Protein AF-A0A812PTA5-F1 (afdb_monomer_lite)

Radius of gyration: 18.95 Å; chains: 1; bounding box: 45×40×44 Å

Sequence (100 aa):
MRIEKCRTGWNADRARWLRVPEAEVTQEPSDFEEDGCLLEVIRSSRSHPNEGKDLSDMSEDEREQLEDCLDSTEKPYPQPKRPVTLTQAVKCAEELWEDA

Foldseek 3Di:
DVVVVVVVVVLVVVCVVLVHDSVLSPDDDPDPVDPHCNVVRSCVSVPPPPDPPPCVPDDPVRVVVVVVVCVVVVPPDPDPPDDDDPVRVVVVVVVVVVVD

Secondary structure (DSSP, 8-state):
-HHHHHHHHHHHHHHHHHTS-HH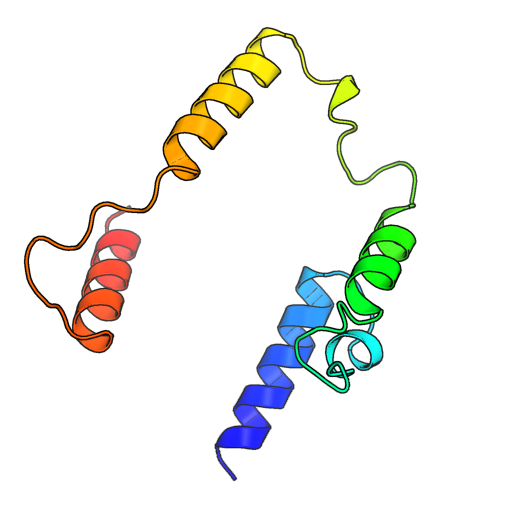HHT---SSSS---SHHHHHHHHT-STTSS--GGGS-HHHHHHHHHHHHHHSSPPPPPSS---HHHHHHHHHHHHHT-

pLDDT: mean 77.58, std 12.98, range [45.12, 92.81]

Structure (mmCIF, N/CA/C/O backbone):
data_AF-A0A812PTA5-F1
#
_entry.id   AF-A0A812PTA5-F1
#
loop_
_atom_site.group_PDB
_atom_site.id
_atom_site.type_symbol
_atom_site.label_atom_id
_atom_site.label_alt_id
_atom_site.label_comp_id
_atom_site.label_asym_id
_atom_site.label_entity_id
_atom_site.label_seq_id
_atom_site.pdbx_PDB_ins_code
_atom_site.Cartn_x
_atom_site.Cartn_y
_atom_site.Cartn_z
_atom_site.occupancy
_atom_site.B_iso_or_equiv
_atom_site.auth_seq_id
_atom_site.auth_comp_id
_atom_site.auth_asym_id
_atom_site.auth_atom_id
_atom_site.pdbx_PDB_model_num
ATOM 1 N N . MET A 1 1 ? -13.998 -0.804 -25.429 1.00 45.12 1 MET A N 1
ATOM 2 C CA . MET A 1 1 ? -12.805 0.031 -25.708 1.00 45.12 1 MET A CA 1
ATOM 3 C C . MET A 1 1 ? -12.248 0.817 -24.508 1.00 45.12 1 MET A C 1
ATOM 5 O O . MET A 1 1 ? -11.078 1.162 -24.556 1.00 45.12 1 MET A O 1
ATOM 9 N N . ARG A 1 2 ? -13.008 1.116 -23.433 1.00 46.56 2 ARG A N 1
ATOM 10 C CA . ARG A 1 2 ? -12.454 1.793 -22.230 1.00 46.56 2 ARG A CA 1
ATOM 11 C C . ARG A 1 2 ? -11.625 0.884 -21.306 1.00 46.56 2 ARG A C 1
ATOM 13 O O . ARG A 1 2 ? -10.700 1.373 -20.678 1.00 46.56 2 ARG A O 1
ATOM 20 N N . ILE A 1 3 ? -11.934 -0.413 -21.254 1.00 51.56 3 ILE A N 1
ATOM 21 C CA . ILE A 1 3 ? -11.337 -1.359 -20.293 1.00 51.56 3 ILE A CA 1
ATOM 22 C C . ILE A 1 3 ? -9.869 -1.680 -20.639 1.00 51.56 3 ILE A C 1
ATOM 24 O O . ILE A 1 3 ? -9.021 -1.679 -19.753 1.00 51.56 3 ILE A O 1
ATOM 28 N N . GLU A 1 4 ? -9.532 -1.848 -21.922 1.00 49.75 4 GLU A N 1
ATOM 29 C CA . GLU A 1 4 ? -8.148 -2.134 -22.347 1.00 49.75 4 GLU A CA 1
ATOM 30 C C . GLU A 1 4 ? -7.174 -0.985 -22.088 1.00 49.75 4 GLU A C 1
ATOM 32 O O . GLU A 1 4 ? -6.048 -1.244 -21.680 1.00 49.75 4 GLU A O 1
ATOM 37 N N . LYS A 1 5 ? -7.605 0.277 -22.235 1.00 52.88 5 LYS A N 1
ATOM 38 C CA . LYS A 1 5 ? -6.756 1.444 -21.928 1.00 52.88 5 LYS A CA 1
ATOM 39 C C . LYS A 1 5 ? -6.388 1.534 -20.445 1.00 52.88 5 LYS A C 1
ATOM 41 O O . LYS A 1 5 ? -5.264 1.909 -20.123 1.00 52.88 5 LYS A O 1
ATOM 46 N N . CYS A 1 6 ? -7.318 1.193 -19.549 1.00 59.28 6 CYS A N 1
ATOM 47 C CA . CYS A 1 6 ? -7.034 1.128 -18.114 1.00 59.28 6 CYS A CA 1
ATOM 48 C C . CYS A 1 6 ? -6.075 -0.025 -17.792 1.00 59.28 6 CYS A C 1
ATOM 50 O O . CYS A 1 6 ? -5.180 0.147 -16.970 1.00 59.28 6 CYS A O 1
ATOM 52 N N . ARG A 1 7 ? -6.211 -1.167 -18.484 1.00 62.47 7 ARG A N 1
ATOM 53 C CA . ARG A 1 7 ? -5.349 -2.339 -18.280 1.00 62.47 7 ARG A CA 1
ATOM 54 C C . ARG A 1 7 ? -3.903 -2.094 -18.724 1.00 62.47 7 ARG A C 1
ATOM 56 O O . ARG A 1 7 ? -2.990 -2.481 -18.009 1.00 62.47 7 ARG A O 1
ATOM 63 N N . THR A 1 8 ? -3.682 -1.403 -19.845 1.00 71.69 8 THR A N 1
ATOM 64 C CA . THR A 1 8 ? -2.322 -1.071 -20.318 1.00 71.69 8 THR A CA 1
ATOM 65 C C . THR A 1 8 ? -1.611 -0.063 -19.416 1.00 71.69 8 THR A C 1
ATOM 67 O O . THR A 1 8 ? -0.429 -0.222 -19.144 1.00 71.69 8 THR A O 1
ATOM 70 N N . GLY A 1 9 ? -2.323 0.955 -18.911 1.00 81.44 9 GLY A N 1
ATOM 71 C CA . GLY A 1 9 ? -1.738 1.911 -17.959 1.00 81.44 9 GLY A CA 1
ATOM 72 C C . GLY A 1 9 ? -1.358 1.240 -16.638 1.00 81.44 9 GLY A C 1
ATOM 73 O O . GLY A 1 9 ? -0.236 1.388 -16.165 1.00 81.44 9 GLY A O 1
ATOM 74 N N . TRP A 1 10 ? -2.265 0.414 -16.110 1.00 84.25 10 TRP A N 1
ATOM 75 C CA . TRP A 1 10 ? -2.022 -0.383 -14.910 1.00 84.25 10 TRP A CA 1
ATOM 76 C C . TRP A 1 10 ? -0.806 -1.304 -15.044 1.00 84.25 10 TRP A C 1
ATOM 78 O O . TRP A 1 10 ? 0.021 -1.342 -14.140 1.00 84.25 10 TRP A O 1
ATOM 88 N N . ASN A 1 11 ? -0.660 -2.018 -16.165 1.00 88.38 11 ASN A N 1
ATOM 89 C CA . ASN A 1 11 ? 0.469 -2.927 -16.367 1.00 88.38 11 ASN A CA 1
ATOM 90 C C . ASN A 1 11 ? 1.804 -2.177 -16.425 1.00 88.38 11 ASN A C 1
ATOM 92 O O . ASN A 1 11 ? 2.758 -2.599 -15.775 1.00 88.38 11 ASN A O 1
ATOM 96 N N . ALA A 1 12 ? 1.862 -1.036 -17.112 1.00 86.94 12 ALA A N 1
ATOM 97 C CA . ALA A 1 12 ? 3.062 -0.205 -17.155 1.00 86.94 12 ALA A CA 1
ATOM 98 C C . ALA A 1 12 ? 3.454 0.339 -15.766 1.00 86.94 12 ALA A C 1
ATOM 100 O O . ALA A 1 12 ? 4.627 0.288 -15.384 1.00 86.94 12 ALA A O 1
ATOM 101 N N . ASP A 1 13 ? 2.487 0.823 -14.982 1.00 85.12 13 ASP A N 1
ATOM 102 C CA . ASP A 1 13 ? 2.746 1.336 -13.632 1.00 85.12 13 ASP A CA 1
ATOM 103 C C . ASP A 1 13 ? 3.110 0.212 -12.654 1.00 85.12 13 ASP A C 1
ATOM 105 O O . ASP A 1 13 ? 4.052 0.351 -11.871 1.00 85.12 13 ASP A O 1
ATOM 109 N N . ARG A 1 14 ? 2.439 -0.941 -12.750 1.00 86.44 14 ARG A N 1
ATOM 110 C CA . ARG A 1 14 ? 2.745 -2.144 -11.967 1.00 86.44 14 ARG A CA 1
ATOM 111 C C . ARG A 1 14 ? 4.147 -2.669 -12.278 1.00 86.44 14 ARG A C 1
ATOM 113 O O . ARG A 1 14 ? 4.891 -2.971 -11.350 1.00 86.44 14 ARG A O 1
ATOM 120 N N . ALA A 1 15 ? 4.534 -2.726 -13.551 1.00 88.19 15 ALA A N 1
ATOM 121 C CA . ALA A 1 15 ? 5.879 -3.101 -13.988 1.00 88.19 15 ALA A CA 1
ATOM 122 C C . ALA A 1 15 ? 6.941 -2.150 -13.421 1.00 88.19 15 ALA A C 1
ATOM 124 O O . ALA A 1 15 ? 7.930 -2.591 -12.832 1.00 88.19 15 ALA A O 1
ATOM 125 N N . ARG A 1 16 ? 6.695 -0.835 -13.516 1.00 85.62 16 ARG A N 1
ATOM 126 C CA . ARG A 1 16 ? 7.578 0.198 -12.957 1.00 85.62 16 ARG A CA 1
ATOM 127 C C . ARG A 1 16 ? 7.732 0.054 -11.443 1.00 85.62 16 ARG A C 1
ATOM 129 O O . ARG A 1 16 ? 8.855 0.100 -10.949 1.00 85.62 16 ARG A O 1
ATOM 136 N N . TRP A 1 17 ? 6.631 -0.125 -10.714 1.00 82.94 17 TRP A N 1
ATOM 137 C CA . TRP A 1 17 ? 6.650 -0.250 -9.255 1.00 82.94 17 TRP A CA 1
ATOM 138 C C . TRP A 1 17 ? 7.369 -1.521 -8.796 1.00 82.94 17 TRP A C 1
ATOM 140 O O . TRP A 1 17 ? 8.199 -1.481 -7.888 1.00 82.94 17 TRP A O 1
ATOM 150 N N . LEU A 1 18 ? 7.097 -2.646 -9.457 1.00 84.62 18 LEU A N 1
ATOM 151 C CA . LEU A 1 18 ? 7.711 -3.930 -9.130 1.00 84.62 18 LEU A CA 1
ATOM 152 C C . LEU A 1 18 ? 9.151 -4.056 -9.641 1.00 84.62 18 LEU A C 1
ATOM 154 O O . LEU A 1 18 ? 9.856 -4.962 -9.198 1.00 84.62 18 LEU A O 1
ATOM 158 N N . ARG A 1 19 ? 9.592 -3.133 -10.509 1.00 83.81 19 ARG A N 1
ATOM 159 C CA . ARG A 1 19 ? 10.894 -3.139 -11.194 1.00 83.81 19 ARG A CA 1
ATOM 160 C C . ARG A 1 19 ? 11.119 -4.418 -12.004 1.00 83.81 19 ARG A C 1
ATOM 162 O O . ARG A 1 19 ? 12.214 -4.971 -12.017 1.00 83.81 19 ARG A O 1
ATOM 169 N N . VAL A 1 20 ? 10.071 -4.875 -12.681 1.00 87.88 20 VAL A N 1
ATOM 170 C CA . VAL A 1 20 ? 10.096 -6.048 -13.565 1.00 87.88 20 VAL A CA 1
ATOM 171 C C . VAL A 1 20 ? 9.560 -5.654 -14.948 1.00 87.88 20 VAL A C 1
ATOM 173 O O . VAL A 1 20 ? 8.832 -4.664 -15.051 1.00 87.88 20 VAL A O 1
ATOM 176 N N . PRO A 1 21 ? 9.896 -6.380 -16.027 1.00 88.94 21 PRO A N 1
ATOM 177 C CA . PRO A 1 21 ? 9.366 -6.091 -17.357 1.00 88.94 21 PRO A CA 1
ATOM 178 C C . PRO A 1 21 ? 7.833 -6.166 -17.420 1.00 88.94 21 PRO A C 1
ATOM 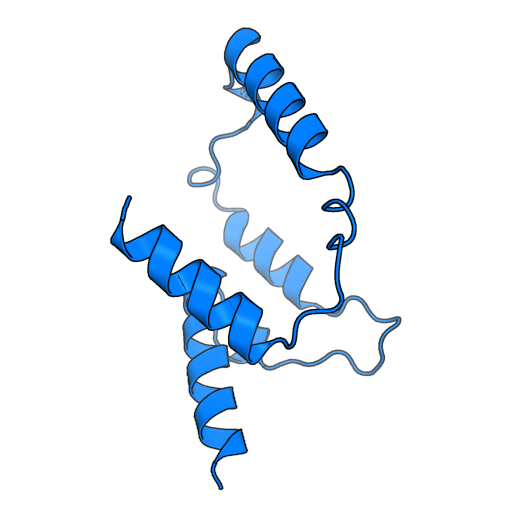180 O O . PRO A 1 21 ? 7.208 -6.993 -16.758 1.00 88.94 21 PRO A O 1
ATOM 183 N N . GLU A 1 22 ? 7.215 -5.355 -18.286 1.00 89.62 22 GLU A N 1
ATOM 184 C CA . GLU A 1 22 ? 5.751 -5.354 -18.463 1.00 89.62 22 GLU A CA 1
ATOM 185 C C . GLU A 1 22 ? 5.209 -6.715 -18.948 1.00 89.62 22 GLU A C 1
ATOM 187 O O . GLU A 1 22 ? 4.093 -7.116 -18.614 1.00 89.62 22 GLU A O 1
ATOM 192 N N . ALA A 1 23 ? 6.036 -7.478 -19.669 1.00 88.75 23 ALA A N 1
ATOM 193 C CA . ALA A 1 23 ? 5.734 -8.844 -20.095 1.00 88.75 23 ALA A CA 1
ATOM 194 C C . ALA A 1 23 ? 5.568 -9.833 -18.924 1.00 88.75 23 ALA A C 1
ATOM 196 O O . ALA A 1 23 ? 4.894 -10.845 -19.078 1.00 88.75 23 ALA A O 1
ATOM 197 N N . GLU A 1 24 ? 6.154 -9.550 -17.759 1.00 88.12 24 GLU A N 1
ATOM 198 C CA . GLU A 1 24 ? 6.064 -10.424 -16.583 1.00 88.12 24 GLU A CA 1
ATOM 199 C C . GLU A 1 24 ? 4.814 -10.114 -15.752 1.00 88.12 24 GLU A C 1
ATOM 201 O O . GLU A 1 24 ? 4.146 -11.015 -15.258 1.00 88.12 24 GLU A O 1
ATOM 206 N N . VAL A 1 25 ? 4.424 -8.838 -15.640 1.00 87.25 25 VAL A N 1
ATOM 207 C CA . VAL A 1 25 ? 3.209 -8.447 -14.890 1.00 87.25 25 VAL A CA 1
ATOM 208 C C . VAL A 1 25 ? 1.907 -8.715 -15.643 1.00 87.25 25 VAL A C 1
ATOM 210 O O . VAL A 1 25 ? 0.834 -8.644 -15.041 1.00 87.25 25 VAL A O 1
ATOM 213 N N . THR A 1 26 ? 1.999 -8.960 -16.952 1.00 86.69 26 THR A N 1
ATOM 214 C CA . THR A 1 26 ? 0.866 -9.272 -17.837 1.00 86.69 26 THR A CA 1
ATOM 215 C C . THR A 1 26 ? 0.523 -10.757 -17.866 1.00 86.69 26 THR A C 1
ATOM 217 O O . THR A 1 26 ? -0.538 -11.110 -18.379 1.00 86.69 26 THR A O 1
ATOM 220 N N . GLN A 1 27 ? 1.389 -11.615 -17.321 1.00 84.25 27 GLN A N 1
ATOM 221 C CA . GLN A 1 27 ? 1.120 -13.041 -17.176 1.00 84.25 27 GLN A CA 1
ATOM 222 C C . GLN A 1 27 ? 0.139 -13.247 -16.018 1.00 84.25 27 GLN A C 1
ATOM 224 O O . GLN A 1 27 ? 0.474 -13.042 -14.850 1.00 84.25 27 GLN A O 1
ATOM 229 N N . GLU A 1 28 ? -1.096 -13.606 -16.358 1.00 79.88 28 GLU A N 1
ATOM 230 C CA . GLU A 1 28 ? -2.115 -14.014 -15.392 1.00 79.88 28 GLU A CA 1
ATOM 231 C C . GLU A 1 28 ? -1.968 -15.525 -15.126 1.00 79.88 28 GLU A C 1
ATOM 233 O O . GLU A 1 28 ? -1.786 -16.279 -16.089 1.00 79.88 28 GLU A O 1
ATOM 238 N N . PRO A 1 29 ? -2.022 -15.976 -13.857 1.00 81.00 29 PRO A N 1
ATOM 239 C CA . PRO A 1 29 ? -2.074 -17.399 -13.531 1.00 81.00 29 PRO A CA 1
ATOM 240 C C . PRO A 1 29 ? -3.249 -18.093 -14.221 1.00 81.00 29 PRO A C 1
ATOM 242 O O . PRO A 1 29 ? -4.269 -17.462 -14.523 1.00 81.00 29 PRO A O 1
ATOM 245 N N . SER A 1 30 ? -3.109 -19.391 -14.486 1.00 80.75 30 SER A N 1
ATOM 246 C CA . SER A 1 30 ? -4.142 -20.143 -15.202 1.00 80.75 30 SER A CA 1
ATOM 247 C C . SER A 1 30 ? -5.387 -20.400 -14.345 1.00 80.75 30 SER A C 1
ATOM 249 O O . SER A 1 30 ? -6.496 -20.488 -14.881 1.00 80.75 30 SER A O 1
ATOM 251 N N . ASP A 1 31 ? -5.216 -20.446 -13.023 1.00 83.69 31 ASP A N 1
ATOM 252 C CA . ASP A 1 31 ? -6.280 -20.493 -12.028 1.00 83.69 31 ASP A CA 1
ATOM 253 C C . ASP A 1 31 ? -5.912 -19.696 -10.758 1.00 83.69 31 ASP A C 1
ATOM 255 O O . ASP A 1 31 ? -4.866 -19.060 -10.679 1.00 83.69 31 ASP A O 1
ATOM 259 N N . PHE A 1 32 ? -6.820 -19.662 -9.781 1.00 72.31 32 PHE A N 1
ATOM 260 C CA . PHE A 1 32 ? -6.631 -18.922 -8.528 1.00 72.31 32 PHE A CA 1
ATOM 261 C C . PHE A 1 32 ? -5.733 -19.647 -7.508 1.00 72.31 32 PHE A C 1
ATOM 263 O O . PHE A 1 32 ? -5.233 -19.006 -6.589 1.00 72.31 32 PHE A O 1
ATOM 270 N N . GLU A 1 33 ? -5.556 -20.963 -7.644 1.00 81.25 33 GLU A N 1
ATOM 271 C CA . GLU A 1 33 ? -4.744 -21.786 -6.733 1.00 81.25 33 GLU A CA 1
ATOM 272 C C . GLU A 1 33 ? -3.264 -21.816 -7.169 1.00 81.25 33 GLU A C 1
ATOM 274 O O . GLU A 1 33 ? -2.395 -22.284 -6.433 1.00 81.25 33 GLU A O 1
ATOM 279 N N . GLU A 1 34 ? -2.966 -21.309 -8.366 1.00 74.06 34 GLU A N 1
ATOM 280 C CA . GLU A 1 34 ? -1.628 -21.117 -8.900 1.00 74.06 34 GLU A CA 1
ATOM 281 C C . GLU A 1 34 ? -1.084 -19.727 -8.521 1.00 74.06 34 GLU A C 1
ATOM 283 O O . GLU A 1 34 ? -1.524 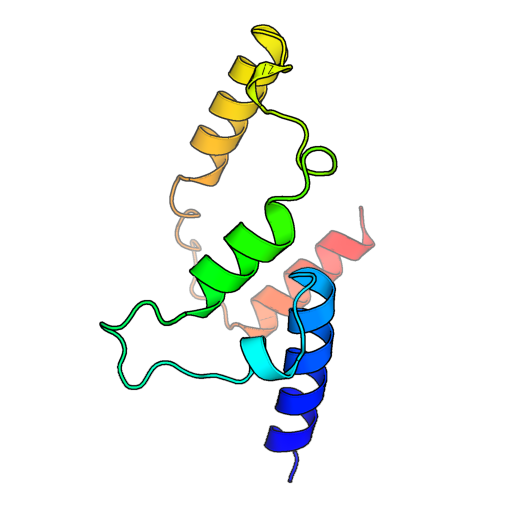-18.696 -9.029 1.00 74.06 34 GLU A O 1
ATOM 288 N N . ASP A 1 35 ? -0.053 -19.690 -7.670 1.00 68.25 35 ASP A N 1
ATOM 289 C CA . ASP A 1 35 ? 0.623 -18.450 -7.237 1.00 68.25 35 ASP A CA 1
ATOM 290 C C . ASP A 1 35 ? 1.258 -17.648 -8.402 1.00 68.25 35 ASP A C 1
ATOM 292 O O . ASP A 1 35 ? 1.618 -16.472 -8.255 1.00 68.25 35 ASP A O 1
ATOM 296 N N . GLY A 1 36 ? 1.395 -18.278 -9.574 1.00 76.25 36 GLY A N 1
ATOM 297 C CA . GLY A 1 36 ? 2.060 -17.739 -10.756 1.00 76.25 36 GLY A CA 1
ATOM 298 C C . GLY A 1 36 ? 3.566 -17.521 -10.564 1.00 76.25 36 GLY A C 1
ATOM 299 O O . GLY A 1 36 ? 4.135 -17.717 -9.492 1.00 76.25 36 GLY A O 1
ATOM 300 N N . CYS A 1 37 ? 4.247 -17.072 -11.622 1.00 81.62 37 CYS A N 1
ATOM 301 C CA . CYS A 1 37 ? 5.704 -16.867 -11.598 1.00 81.62 37 CYS A CA 1
ATOM 302 C C . CYS A 1 37 ? 6.125 -15.447 -11.186 1.00 81.62 37 CYS A C 1
ATOM 304 O O . CYS A 1 37 ? 7.307 -15.185 -10.960 1.00 81.62 37 CYS A O 1
ATOM 306 N N . LEU A 1 38 ? 5.184 -14.502 -11.067 1.00 82.44 38 LEU A N 1
ATOM 307 C CA . LEU A 1 38 ? 5.510 -13.091 -10.842 1.00 82.44 38 LEU A CA 1
ATOM 308 C C . LEU A 1 38 ? 6.269 -12.868 -9.522 1.00 82.44 38 LEU A C 1
ATOM 310 O O . LEU A 1 38 ? 7.184 -12.047 -9.471 1.00 82.44 38 LEU A O 1
ATOM 314 N N . LEU A 1 39 ? 5.931 -13.610 -8.462 1.00 79.06 39 LEU A N 1
ATOM 315 C CA . LEU A 1 39 ? 6.648 -13.543 -7.184 1.00 79.06 39 LEU A CA 1
ATOM 316 C C . LEU A 1 39 ? 8.111 -13.980 -7.314 1.00 79.06 39 LEU A C 1
ATOM 318 O O . LEU A 1 39 ? 8.992 -13.355 -6.721 1.00 79.06 39 LEU A O 1
ATOM 322 N N . GLU A 1 40 ? 8.382 -15.020 -8.099 1.00 83.12 40 GLU A N 1
ATOM 323 C CA . GLU A 1 40 ? 9.740 -15.497 -8.360 1.00 83.12 40 GLU A CA 1
ATOM 324 C C . GLU A 1 40 ? 10.533 -14.460 -9.156 1.00 83.12 40 GLU A C 1
ATOM 326 O O . GLU A 1 40 ? 11.636 -14.094 -8.754 1.00 83.12 40 GLU A O 1
ATOM 331 N N . VAL A 1 41 ? 9.931 -13.887 -10.202 1.00 84.69 41 VAL A N 1
ATOM 332 C CA . VAL A 1 41 ? 10.531 -12.807 -10.999 1.00 84.69 41 VAL A CA 1
ATOM 333 C C . VAL A 1 41 ? 10.865 -11.594 -10.129 1.00 84.69 41 VAL A C 1
ATOM 335 O O . VAL A 1 41 ? 11.957 -11.032 -10.247 1.00 84.69 41 VAL A O 1
ATOM 338 N N . ILE A 1 42 ? 9.968 -11.196 -9.219 1.00 83.31 42 ILE A N 1
ATOM 339 C CA . ILE A 1 42 ? 10.214 -10.102 -8.269 1.00 83.31 42 ILE A CA 1
ATOM 340 C C . ILE A 1 42 ? 11.403 -10.441 -7.363 1.00 83.31 42 ILE A C 1
ATOM 342 O O . ILE A 1 42 ? 12.288 -9.605 -7.184 1.00 83.31 42 ILE A O 1
ATOM 346 N N . ARG A 1 43 ? 11.452 -11.657 -6.802 1.00 80.50 43 ARG A N 1
ATOM 347 C CA . ARG A 1 43 ? 12.554 -12.107 -5.933 1.00 80.50 43 ARG A CA 1
ATOM 348 C C . ARG A 1 43 ? 13.889 -12.117 -6.677 1.00 80.50 43 ARG A C 1
ATOM 350 O O . ARG A 1 43 ? 14.868 -11.592 -6.156 1.00 80.50 43 ARG A O 1
ATOM 357 N N . SER A 1 44 ? 13.926 -12.635 -7.903 1.00 78.06 44 SER A N 1
ATOM 358 C CA . SER A 1 44 ? 15.126 -12.647 -8.746 1.00 78.06 44 SER A CA 1
ATOM 359 C C . SER A 1 44 ? 15.565 -11.241 -9.151 1.00 78.06 44 SER A C 1
ATOM 361 O O . SER A 1 44 ? 16.751 -10.932 -9.088 1.00 78.06 44 SER A O 1
ATOM 363 N N . SER A 1 45 ? 14.632 -10.348 -9.482 1.00 73.00 45 SER A N 1
ATOM 364 C CA . SER A 1 45 ? 14.947 -8.954 -9.837 1.00 73.00 45 SER A CA 1
ATOM 365 C C . SER A 1 45 ? 15.457 -8.153 -8.631 1.00 73.00 45 SER A C 1
ATOM 367 O O . SER A 1 45 ? 16.287 -7.257 -8.773 1.00 73.00 45 SER A O 1
ATOM 369 N N . ARG A 1 46 ? 14.996 -8.502 -7.423 1.00 72.06 46 ARG A N 1
ATOM 370 C CA . ARG A 1 46 ? 15.439 -7.921 -6.145 1.00 72.06 46 ARG A CA 1
ATOM 371 C C . ARG A 1 46 ? 16.674 -8.604 -5.547 1.00 72.06 46 ARG A C 1
ATOM 373 O O . ARG A 1 46 ? 17.173 -8.128 -4.537 1.00 72.06 46 ARG A O 1
ATOM 380 N N . SER A 1 47 ? 17.190 -9.668 -6.167 1.00 57.41 47 SER A N 1
ATOM 381 C CA . SER A 1 47 ? 18.380 -10.403 -5.700 1.00 57.41 47 SER A CA 1
ATOM 382 C C . SER A 1 47 ? 19.711 -9.672 -5.942 1.00 57.41 47 SER A C 1
ATOM 384 O O . SER A 1 47 ? 20.780 -10.202 -5.637 1.00 57.41 47 SER A O 1
ATOM 386 N N . HIS A 1 48 ? 19.673 -8.432 -6.440 1.00 51.25 48 HIS A N 1
ATOM 387 C CA . HIS A 1 48 ? 20.831 -7.547 -6.381 1.00 51.25 48 HIS A CA 1
ATOM 388 C C . HIS A 1 48 ? 21.168 -7.229 -4.914 1.00 51.25 48 HIS A C 1
ATOM 390 O O . H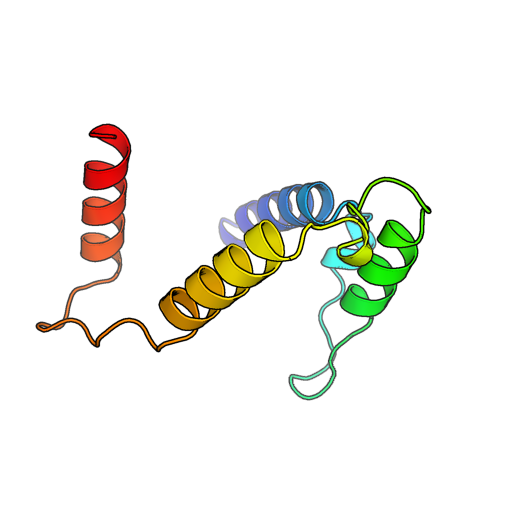IS A 1 48 ? 20.286 -6.787 -4.177 1.00 51.25 48 HIS A O 1
ATOM 396 N N . PRO A 1 49 ? 22.431 -7.391 -4.480 1.00 50.78 49 PRO A N 1
ATOM 397 C CA . PRO A 1 49 ? 22.803 -7.346 -3.066 1.00 50.78 49 PRO A CA 1
ATOM 398 C C . PRO A 1 49 ? 22.788 -5.938 -2.441 1.00 50.78 49 PRO A C 1
ATOM 400 O O . PRO A 1 49 ? 23.511 -5.717 -1.478 1.00 50.78 49 PRO A O 1
ATOM 403 N N . ASN A 1 50 ? 22.049 -4.954 -2.978 1.00 50.91 50 ASN A N 1
ATOM 404 C CA . ASN A 1 50 ? 22.136 -3.595 -2.432 1.00 50.91 50 ASN A CA 1
ATOM 405 C C . ASN A 1 50 ? 20.978 -2.614 -2.705 1.00 50.91 50 ASN A C 1
ATOM 407 O O . ASN A 1 50 ? 21.248 -1.432 -2.875 1.00 50.91 50 ASN A O 1
ATOM 411 N N . GLU A 1 51 ? 19.707 -3.039 -2.747 1.00 52.75 51 GLU A N 1
ATOM 412 C CA . GLU A 1 51 ? 18.576 -2.072 -2.715 1.00 52.75 51 GLU A CA 1
ATOM 413 C C . GLU A 1 51 ? 17.343 -2.515 -1.900 1.00 52.75 51 GLU A C 1
ATOM 415 O O . GLU A 1 51 ? 16.336 -1.810 -1.854 1.00 52.75 51 GLU A O 1
ATOM 420 N N . GLY A 1 52 ? 17.414 -3.649 -1.206 1.00 50.72 52 GLY A N 1
ATOM 421 C CA . GLY A 1 52 ? 16.633 -3.854 0.008 1.00 50.72 52 GLY A CA 1
ATOM 422 C C . GLY A 1 52 ? 17.598 -3.620 1.152 1.00 50.72 52 GLY A C 1
ATOM 423 O O . GLY A 1 52 ? 18.588 -4.339 1.226 1.00 50.72 52 GLY A O 1
ATOM 424 N N . LYS A 1 53 ? 17.368 -2.603 1.989 1.00 54.31 53 LYS A N 1
ATOM 425 C CA . LYS A 1 53 ? 18.074 -2.489 3.269 1.00 54.31 53 LYS A CA 1
ATOM 426 C C . LYS A 1 53 ? 17.923 -3.856 3.932 1.00 54.31 53 LYS A C 1
ATOM 428 O O . LYS A 1 53 ? 16.788 -4.290 4.139 1.00 54.31 53 LYS A O 1
ATOM 433 N N . ASP A 1 54 ? 19.030 -4.570 4.105 1.00 59.59 54 ASP A N 1
ATOM 434 C CA . ASP A 1 54 ? 19.007 -5.843 4.799 1.00 59.59 54 ASP A CA 1
ATOM 435 C C . ASP A 1 54 ? 18.368 -5.550 6.155 1.00 59.59 54 ASP A C 1
ATOM 437 O O . ASP A 1 54 ? 18.849 -4.698 6.901 1.00 59.59 54 ASP A O 1
ATOM 441 N N . LEU A 1 55 ? 17.209 -6.149 6.435 1.00 63.56 55 LEU A N 1
ATOM 442 C CA . LEU A 1 55 ? 16.507 -5.882 7.691 1.00 63.56 55 LEU A CA 1
ATOM 443 C C . LEU A 1 55 ? 17.350 -6.355 8.887 1.00 63.56 55 LEU A C 1
ATOM 445 O O . LEU A 1 55 ? 17.052 -5.992 10.019 1.00 63.56 55 LEU A O 1
ATOM 449 N N . SER A 1 56 ? 18.418 -7.127 8.640 1.00 67.31 56 SER A N 1
ATOM 450 C CA . SER A 1 56 ? 19.415 -7.475 9.649 1.00 67.31 56 SER A CA 1
ATOM 451 C C . SER A 1 56 ? 20.346 -6.322 10.056 1.00 67.31 56 SER A C 1
ATOM 453 O O . SER A 1 56 ? 20.928 -6.400 11.134 1.00 67.31 56 SER A O 1
ATOM 4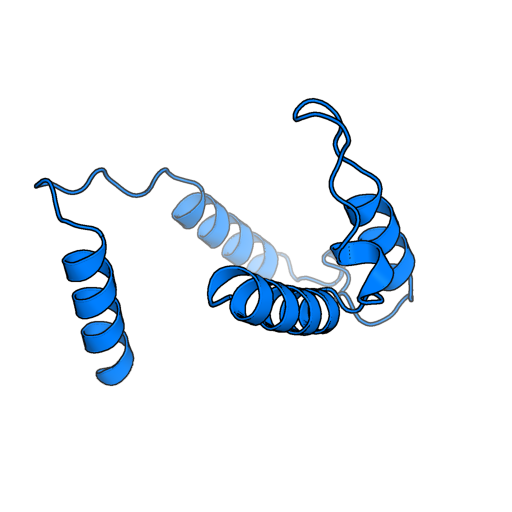55 N N . ASP A 1 57 ? 20.420 -5.227 9.286 1.00 79.19 57 ASP A N 1
ATOM 456 C CA . ASP A 1 57 ? 21.130 -3.992 9.668 1.00 79.19 57 ASP A CA 1
ATOM 457 C C . ASP A 1 57 ? 20.270 -3.049 10.539 1.00 79.19 57 ASP A C 1
ATOM 459 O O . ASP A 1 57 ? 20.714 -1.955 10.899 1.00 79.19 57 ASP A O 1
ATOM 463 N N . MET A 1 58 ? 19.025 -3.421 10.858 1.00 83.56 58 MET A N 1
ATOM 464 C CA . MET A 1 58 ? 18.174 -2.636 11.755 1.00 83.56 58 MET A CA 1
ATOM 465 C C . MET A 1 58 ? 18.644 -2.773 13.203 1.00 83.56 58 MET A C 1
ATOM 467 O O . MET A 1 58 ? 18.925 -3.871 13.687 1.00 83.56 58 MET A O 1
ATOM 471 N N . SER A 1 59 ? 18.680 -1.651 13.919 1.00 90.06 59 SER A N 1
ATOM 472 C CA . SER A 1 59 ? 18.844 -1.675 15.373 1.00 90.06 59 SER A CA 1
ATOM 473 C C . SER A 1 59 ? 17.662 -2.377 16.053 1.00 90.06 59 SER A C 1
ATOM 475 O O . SER A 1 59 ? 16.578 -2.511 15.480 1.00 90.06 59 SER A O 1
ATOM 477 N N . GLU A 1 60 ? 17.866 -2.827 17.293 1.00 89.69 60 GLU A N 1
ATOM 478 C CA . GLU A 1 60 ? 16.809 -3.460 18.091 1.00 89.69 60 GLU A CA 1
ATOM 479 C C . GLU A 1 60 ? 15.598 -2.528 18.260 1.00 89.69 60 GLU A C 1
ATOM 481 O O . GLU A 1 60 ? 14.475 -2.955 18.006 1.00 89.69 60 GLU A O 1
ATOM 486 N N . ASP A 1 61 ? 15.841 -1.243 18.532 1.00 92.81 61 ASP A N 1
ATOM 487 C CA . ASP A 1 61 ? 14.802 -0.216 18.670 1.00 92.81 61 ASP A CA 1
ATOM 488 C C . ASP A 1 61 ? 14.021 0.027 17.363 1.00 92.81 61 ASP A C 1
ATOM 490 O O . ASP A 1 61 ? 12.809 0.242 17.384 1.00 92.81 61 ASP A O 1
ATOM 494 N N . GLU A 1 62 ? 14.694 0.029 16.204 1.00 91.69 62 GLU A N 1
ATOM 495 C CA . GLU A 1 62 ? 14.025 0.164 14.898 1.00 91.69 62 GLU A CA 1
ATOM 496 C C . GLU A 1 62 ? 13.166 -1.065 14.586 1.00 91.69 62 GLU A C 1
ATOM 498 O O . GLU A 1 62 ? 12.104 -0.946 13.971 1.00 91.69 62 GLU A O 1
ATOM 503 N N . ARG A 1 63 ? 13.633 -2.250 14.990 1.00 90.00 63 ARG A N 1
ATOM 504 C CA . ARG A 1 63 ? 12.913 -3.506 14.795 1.00 90.00 63 ARG A CA 1
ATOM 505 C C . ARG A 1 63 ? 11.673 -3.576 15.685 1.00 90.00 63 ARG A C 1
ATOM 507 O O . ARG A 1 63 ? 10.614 -3.915 15.171 1.00 90.00 63 ARG A O 1
ATOM 514 N N . GLU A 1 64 ? 11.781 -3.180 16.952 1.00 92.00 64 GLU A N 1
ATOM 515 C CA . GLU A 1 64 ? 10.641 -3.079 17.877 1.00 92.00 64 GLU A CA 1
ATOM 516 C C . GLU A 1 64 ? 9.573 -2.109 17.340 1.00 92.00 64 GLU A C 1
ATOM 518 O O . GLU A 1 64 ? 8.399 -2.457 17.248 1.00 92.00 64 GLU A O 1
ATOM 523 N N . GLN A 1 65 ? 9.979 -0.931 16.856 1.00 92.75 65 GLN A N 1
ATOM 524 C CA . GLN A 1 65 ? 9.050 0.030 16.246 1.00 92.75 65 GLN A CA 1
ATOM 525 C C . GLN A 1 65 ? 8.352 -0.514 14.993 1.00 92.75 65 GLN A C 1
ATOM 527 O O . GLN A 1 65 ? 7.180 -0.212 14.752 1.00 92.75 65 GLN A O 1
ATOM 532 N N . LEU A 1 66 ? 9.063 -1.286 14.166 1.00 88.12 66 LEU A N 1
ATOM 533 C CA . LEU A 1 66 ? 8.476 -1.918 12.988 1.00 88.12 66 LEU A CA 1
ATOM 534 C C . LEU A 1 66 ? 7.472 -3.007 13.385 1.00 88.12 66 LEU A C 1
ATOM 536 O O . LEU A 1 66 ? 6.396 -3.065 12.792 1.00 88.12 66 LEU A O 1
ATOM 540 N N . GLU A 1 67 ? 7.806 -3.832 14.378 1.00 87.62 67 GLU A N 1
ATOM 541 C CA . GLU A 1 67 ? 6.916 -4.856 14.938 1.00 87.62 67 GLU A CA 1
ATOM 542 C C . GLU A 1 67 ? 5.619 -4.215 15.469 1.00 87.62 67 GLU A C 1
ATOM 544 O O . GLU A 1 67 ? 4.532 -4.614 15.051 1.00 87.62 67 GLU A O 1
ATOM 549 N N . ASP A 1 68 ? 5.710 -3.126 16.240 1.00 89.25 68 ASP A N 1
ATOM 550 C CA . ASP A 1 68 ? 4.545 -2.363 16.719 1.00 89.25 68 ASP A CA 1
ATOM 551 C C . ASP A 1 68 ? 3.676 -1.814 15.572 1.00 89.25 68 ASP A C 1
ATOM 553 O O . ASP A 1 68 ? 2.438 -1.822 15.623 1.00 89.25 68 ASP A O 1
ATOM 557 N N . CYS A 1 69 ? 4.317 -1.314 14.511 1.00 86.44 69 CYS A N 1
ATOM 558 C CA . CYS A 1 69 ? 3.621 -0.790 13.338 1.00 86.44 69 CYS A CA 1
ATOM 559 C C . CYS A 1 69 ? 2.880 -1.896 12.574 1.00 86.44 69 CYS A C 1
ATOM 561 O O . CYS A 1 69 ? 1.743 -1.689 12.134 1.00 86.44 69 CYS A O 1
ATOM 563 N N . LEU A 1 70 ? 3.498 -3.068 12.419 1.00 84.69 70 LEU A N 1
ATOM 564 C CA . LEU A 1 70 ? 2.874 -4.229 11.788 1.00 84.69 70 LEU A CA 1
ATOM 565 C C . LEU A 1 70 ? 1.702 -4.737 12.630 1.00 84.69 70 LEU A C 1
ATOM 567 O O . LEU A 1 70 ? 0.598 -4.832 12.105 1.00 84.69 70 LEU A O 1
ATOM 571 N N . ASP A 1 71 ? 1.868 -4.901 13.940 1.00 82.00 71 ASP A N 1
ATOM 572 C CA . ASP A 1 71 ? 0.792 -5.316 14.854 1.00 82.00 71 ASP A CA 1
ATOM 573 C C . ASP A 1 71 ? -0.407 -4.350 14.863 1.00 82.00 71 ASP A C 1
ATOM 575 O O . ASP A 1 71 ? -1.565 -4.739 15.085 1.00 82.00 71 ASP A O 1
ATOM 579 N N . SER A 1 72 ? -0.142 -3.062 14.638 1.00 79.94 72 SER A N 1
ATOM 580 C CA . SER A 1 72 ? -1.164 -2.022 14.516 1.00 79.94 72 SER A CA 1
ATOM 581 C C . SER A 1 72 ? -1.911 -2.084 13.178 1.00 79.94 72 SER A C 1
ATOM 583 O O . SER A 1 72 ? -3.119 -1.838 13.131 1.00 79.94 72 SER A O 1
ATOM 585 N N . THR A 1 73 ? -1.216 -2.440 12.093 1.00 79.31 73 THR A N 1
ATOM 586 C CA . THR A 1 73 ? -1.749 -2.418 10.718 1.00 79.31 73 THR A CA 1
ATOM 587 C C . THR A 1 73 ? -2.270 -3.769 10.221 1.00 79.31 73 THR A C 1
ATOM 589 O O . THR A 1 73 ? -3.108 -3.793 9.323 1.00 79.31 73 THR A O 1
ATOM 592 N N . GLU A 1 74 ? -1.838 -4.883 10.817 1.00 68.81 74 GLU A N 1
ATOM 593 C CA . GLU A 1 74 ? -2.265 -6.251 10.488 1.00 68.81 74 GLU A CA 1
ATOM 594 C C . GLU A 1 74 ? -3.684 -6.555 10.993 1.00 68.81 74 GLU A C 1
ATOM 596 O O . GLU A 1 74 ? -4.388 -7.415 10.455 1.00 68.81 74 GLU A O 1
ATOM 601 N N . LYS A 1 75 ? -4.163 -5.823 12.006 1.00 63.53 75 LYS A N 1
ATOM 602 C CA . LYS A 1 75 ? -5.532 -6.001 12.499 1.00 63.53 75 LYS A CA 1
ATOM 603 C C . LYS A 1 75 ? -6.527 -5.594 11.411 1.00 63.53 75 LYS A C 1
ATOM 605 O O . LYS A 1 75 ? -6.374 -4.524 10.821 1.00 63.53 75 LYS A O 1
ATOM 610 N N . PRO A 1 76 ? -7.588 -6.390 11.164 1.00 66.56 76 PRO A N 1
ATOM 611 C CA . PRO A 1 76 ? -8.593 -6.025 10.181 1.00 66.56 76 PRO A CA 1
ATOM 612 C C . PRO A 1 76 ? -9.132 -4.641 10.526 1.00 66.56 76 PRO A C 1
ATOM 614 O O . PRO A 1 76 ? -9.580 -4.417 11.657 1.00 66.56 76 PRO A O 1
ATOM 617 N N . TYR A 1 77 ? -9.071 -3.722 9.554 1.00 66.06 77 TYR A N 1
ATOM 618 C CA . TYR A 1 77 ? -9.645 -2.392 9.706 1.00 66.06 77 TYR A CA 1
ATOM 619 C C . TYR A 1 77 ? -11.048 -2.543 10.296 1.00 66.06 77 TYR A C 1
ATOM 621 O O . TYR A 1 77 ? -11.834 -3.357 9.788 1.00 66.06 77 TYR A O 1
ATOM 629 N N . PRO A 1 78 ? -11.362 -1.829 11.393 1.00 69.69 78 PRO A N 1
ATOM 630 C CA . PRO A 1 78 ? -12.639 -1.993 12.058 1.00 69.69 78 PRO A CA 1
ATOM 631 C C . PRO A 1 78 ? -13.747 -1.816 11.030 1.00 69.69 78 PRO A C 1
ATOM 633 O O . PRO A 1 78 ? -13.711 -0.884 10.222 1.00 69.69 78 PRO A O 1
ATOM 636 N N . GLN A 1 79 ? -14.722 -2.729 11.052 1.00 72.75 79 GLN A N 1
ATOM 637 C CA . GLN A 1 79 ? -15.830 -2.638 10.115 1.00 72.75 79 GLN A CA 1
ATOM 638 C C . GLN A 1 79 ? -16.463 -1.250 10.229 1.00 72.75 79 GLN A C 1
ATOM 640 O O . GLN A 1 79 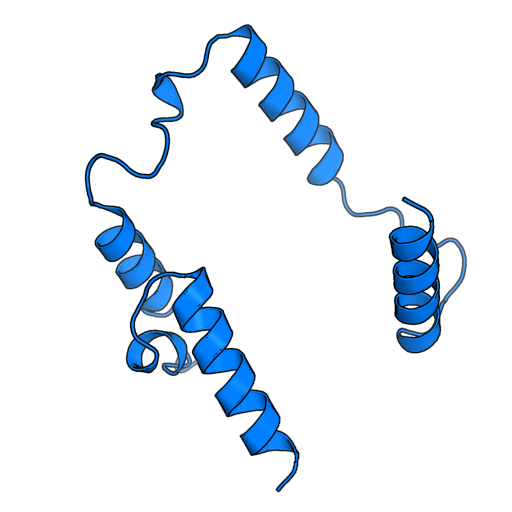? -16.668 -0.749 11.346 1.00 72.75 79 GLN A O 1
ATOM 645 N N . PRO A 1 80 ? -16.758 -0.599 9.094 1.00 70.44 80 PRO A N 1
ATOM 646 C CA . PRO A 1 80 ? -17.327 0.727 9.132 1.00 70.44 80 PRO A CA 1
ATOM 647 C C . PRO A 1 80 ? -18.644 0.668 9.909 1.00 70.44 80 PRO A C 1
ATOM 649 O O . PRO A 1 80 ? -19.508 -0.169 9.653 1.00 70.44 80 PRO A O 1
ATOM 652 N N . LYS A 1 81 ? -18.804 1.578 10.880 1.00 83.00 81 LYS A N 1
ATOM 653 C CA . LYS A 1 81 ? -19.986 1.643 11.767 1.00 83.00 81 LYS A CA 1
ATOM 654 C C . LYS A 1 81 ? -21.302 1.803 10.998 1.00 83.00 81 LYS A C 1
ATOM 656 O O . LYS A 1 81 ? -22.379 1.657 11.572 1.00 83.00 81 LYS A O 1
ATOM 661 N N . ARG A 1 82 ? -21.216 2.185 9.723 1.00 82.50 82 ARG A N 1
ATOM 662 C CA . ARG A 1 82 ? -22.324 2.325 8.786 1.00 82.50 82 ARG A CA 1
ATOM 663 C C . ARG A 1 82 ? -21.887 1.801 7.420 1.00 82.50 82 ARG A C 1
ATOM 665 O O . ARG A 1 82 ? -20.727 1.990 7.064 1.00 82.50 82 ARG A O 1
ATOM 672 N N . PRO A 1 83 ? -22.792 1.199 6.638 1.00 84.31 83 PRO A N 1
ATOM 673 C CA . PRO A 1 83 ? -22.511 0.901 5.243 1.00 84.31 83 PRO A CA 1
ATOM 674 C C . PRO A 1 83 ? -22.260 2.214 4.494 1.00 84.31 83 PRO A C 1
ATOM 676 O O . PRO A 1 83 ? -23.069 3.141 4.556 1.00 84.31 83 PRO A O 1
ATOM 679 N N . VAL A 1 84 ? -21.126 2.292 3.806 1.00 86.62 84 VAL A N 1
ATOM 680 C CA . VAL A 1 84 ? -20.732 3.434 2.977 1.00 86.62 84 VAL A CA 1
ATOM 681 C C . VAL A 1 84 ? -20.488 2.913 1.569 1.00 86.62 84 VAL A C 1
ATOM 683 O O . VAL A 1 84 ? -19.953 1.821 1.386 1.00 86.62 84 VAL A O 1
ATOM 686 N N . THR A 1 85 ? -20.917 3.670 0.562 1.00 90.88 85 THR A N 1
ATOM 687 C CA . THR A 1 85 ? -20.627 3.309 -0.831 1.00 90.88 85 THR A CA 1
ATOM 688 C C . THR A 1 85 ? -19.149 3.535 -1.136 1.00 90.88 85 THR A C 1
ATOM 690 O O . THR A 1 85 ? -18.537 4.456 -0.595 1.00 90.88 85 THR A O 1
ATOM 693 N N . LEU A 1 86 ? -18.574 2.746 -2.047 1.00 83.62 86 LEU A N 1
ATOM 694 C CA . LEU A 1 86 ? -17.174 2.916 -2.447 1.00 83.62 86 LEU A CA 1
ATOM 695 C C . LEU A 1 86 ? -16.877 4.357 -2.895 1.00 83.62 86 LEU A C 1
ATOM 697 O O . LEU A 1 86 ? -15.873 4.930 -2.495 1.00 83.62 86 LEU A O 1
ATOM 701 N N . THR A 1 87 ? -17.786 4.979 -3.650 1.00 92.81 87 THR A N 1
ATOM 702 C CA . THR A 1 87 ? -17.649 6.372 -4.103 1.00 92.81 87 THR A CA 1
ATOM 703 C C . THR A 1 87 ? -17.528 7.362 -2.945 1.00 92.81 87 THR A C 1
ATOM 705 O O . THR A 1 87 ? -16.705 8.270 -2.997 1.00 92.81 87 THR A O 1
ATOM 708 N N . GLN A 1 88 ? -18.328 7.193 -1.890 1.00 91.12 88 GLN A N 1
ATOM 709 C CA . GLN A 1 88 ? -18.251 8.051 -0.706 1.00 91.12 88 GLN A CA 1
ATOM 710 C C . GLN A 1 88 ? -16.959 7.816 0.084 1.00 91.12 88 GLN A C 1
ATOM 712 O O . GLN A 1 88 ? -16.386 8.778 0.583 1.00 91.12 88 GLN A O 1
ATOM 717 N N . ALA A 1 89 ? -16.493 6.566 0.172 1.00 86.38 89 ALA A N 1
ATOM 718 C CA . ALA A 1 89 ? -15.228 6.240 0.826 1.00 86.38 89 ALA A CA 1
ATOM 719 C C . ALA A 1 89 ? -14.031 6.870 0.095 1.00 86.38 89 ALA A C 1
ATOM 721 O O . ALA A 1 89 ? -13.185 7.478 0.741 1.00 86.38 89 ALA A O 1
ATOM 722 N N . VAL A 1 90 ? -14.004 6.791 -1.242 1.00 88.31 90 VAL A N 1
ATOM 723 C CA . VAL A 1 90 ? -12.960 7.412 -2.078 1.00 88.31 90 VAL A CA 1
ATOM 724 C C . VAL A 1 90 ? -12.949 8.927 -1.897 1.00 88.31 90 VAL A C 1
ATOM 726 O O . VAL A 1 90 ? -11.912 9.482 -1.563 1.00 88.31 90 VAL A O 1
ATOM 729 N N . LYS A 1 91 ? -14.111 9.581 -2.015 1.00 91.69 91 LYS A N 1
ATOM 730 C CA . LYS A 1 91 ? -14.221 11.037 -1.847 1.00 91.69 91 LYS A CA 1
ATOM 731 C C . LYS A 1 91 ? -13.743 11.500 -0.468 1.00 91.69 91 LYS A C 1
ATOM 733 O O . LYS A 1 91 ? -13.044 12.496 -0.360 1.00 91.69 91 LYS A O 1
ATOM 738 N N . CYS A 1 92 ? -14.105 10.762 0.581 1.00 84.94 92 CYS A N 1
ATOM 739 C CA . CYS A 1 92 ? -13.668 11.065 1.943 1.00 84.94 92 CYS A CA 1
ATOM 740 C C . CYS A 1 92 ? -12.149 10.907 2.114 1.00 84.94 92 CYS A C 1
ATOM 742 O O . CYS A 1 92 ? -11.541 11.667 2.861 1.00 84.94 92 CYS A O 1
ATOM 744 N N . ALA A 1 93 ? -11.543 9.914 1.455 1.00 84.94 93 ALA A N 1
ATOM 745 C CA . ALA A 1 93 ? -10.100 9.707 1.495 1.00 84.94 93 ALA A CA 1
ATOM 746 C C . ALA A 1 93 ? -9.346 10.815 0.744 1.00 84.94 93 ALA A C 1
ATOM 748 O O . ALA A 1 93 ? -8.352 11.313 1.257 1.00 84.94 93 ALA A O 1
ATOM 749 N N . GLU A 1 94 ? -9.837 11.229 -0.429 1.00 91.31 94 GLU A N 1
ATOM 750 C CA . GLU A 1 94 ? -9.280 12.354 -1.195 1.00 91.31 94 GLU A CA 1
ATOM 751 C C . GLU A 1 94 ? -9.304 13.654 -0.377 1.00 91.31 94 GLU A C 1
ATOM 753 O O . GLU A 1 94 ? -8.278 14.315 -0.265 1.00 91.31 94 GLU A O 1
ATOM 758 N N . GLU A 1 95 ? -10.434 13.969 0.269 1.00 90.69 95 GLU A N 1
ATOM 759 C CA . GLU A 1 95 ? -10.564 15.144 1.148 1.00 90.69 95 GLU A CA 1
ATOM 760 C C . GLU A 1 95 ? -9.570 15.101 2.325 1.00 90.69 95 GLU A C 1
ATOM 762 O O . GLU A 1 95 ? -8.900 16.090 2.599 1.00 90.69 95 GLU A O 1
ATOM 767 N N . LEU A 1 96 ? -9.416 13.947 2.988 1.00 83.25 96 LEU A N 1
ATOM 768 C CA . LEU A 1 96 ? -8.460 13.777 4.093 1.00 83.25 96 LEU A CA 1
ATOM 769 C C . LEU A 1 96 ? -6.994 13.923 3.660 1.00 83.25 96 LEU A C 1
ATOM 771 O O . LEU A 1 96 ? -6.171 14.354 4.464 1.00 83.25 96 LEU A O 1
ATOM 775 N N . TRP A 1 97 ? -6.659 13.525 2.431 1.00 81.75 97 TRP A N 1
ATOM 776 C CA . TRP A 1 97 ? -5.297 13.624 1.901 1.00 81.75 97 TRP A CA 1
ATOM 777 C C . TRP A 1 97 ? -4.925 15.029 1.433 1.00 81.75 97 TRP A C 1
ATOM 779 O O . TRP A 1 97 ? -3.743 15.352 1.453 1.00 81.75 97 TRP A O 1
ATOM 789 N N . GLU A 1 98 ? -5.886 15.853 1.011 1.00 78.38 98 GLU A N 1
ATOM 790 C CA . GLU A 1 98 ? -5.614 17.254 0.657 1.00 78.38 98 GLU A CA 1
ATOM 791 C C . GLU A 1 98 ? -5.387 18.151 1.888 1.00 78.38 98 GLU A C 1
ATOM 793 O O . GLU A 1 98 ? -4.737 19.190 1.774 1.00 78.38 98 GLU A O 1
ATOM 798 N N . ASP A 1 99 ? -5.876 17.735 3.059 1.00 59.66 99 ASP A N 1
ATOM 799 C CA . ASP A 1 99 ? -5.745 18.464 4.328 1.00 59.66 99 ASP A CA 1
ATOM 800 C C . ASP A 1 99 ? -4.447 18.146 5.116 1.00 59.66 99 ASP A C 1
ATOM 802 O O . ASP A 1 99 ? -4.212 18.754 6.166 1.00 59.66 99 ASP A O 1
ATOM 806 N N . ALA A 1 100 ? -3.617 17.200 4.650 1.00 52.88 100 ALA A N 1
ATOM 807 C CA . ALA A 1 100 ? -2.402 16.708 5.324 1.00 52.88 100 ALA A CA 1
ATOM 808 C C . ALA A 1 100 ? -1.101 17.227 4.687 1.00 52.88 100 ALA A C 1
ATOM 810 O O . ALA A 1 100 ? -0.166 17.550 5.459 1.00 52.88 100 ALA A O 1
#

Organism: NCBI:txid1628268